Protein AF-A0A968HMN7-F1 (afdb_monomer)

Solvent-accessible surface area (backbone atoms only — not comparable to full-atom values): 4431 Å² total; per-residue (Å²): 134,58,69,68,63,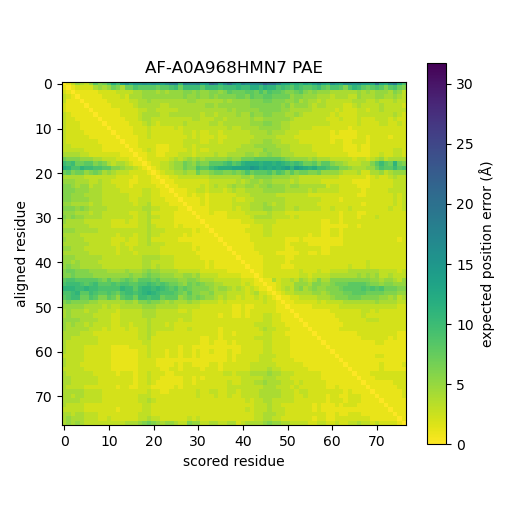50,52,65,69,44,45,63,59,70,44,66,24,80,76,89,46,48,49,47,51,72,47,86,76,39,72,66,46,56,55,47,50,55,40,60,49,13,76,79,36,97,82,55,55,77,56,61,56,75,62,43,25,51,54,30,42,49,41,33,37,71,37,18,69,45,72,72,44,56,73,53,88

Mean predicted aligned error: 3.11 Å

Structure (mmCIF, N/CA/C/O backbone):
data_AF-A0A968HMN7-F1
#
_entry.id   AF-A0A968HMN7-F1
#
loop_
_atom_site.group_PDB
_atom_site.id
_atom_site.type_symbol
_atom_site.label_atom_id
_atom_site.label_alt_id
_atom_site.label_comp_id
_atom_site.label_asym_id
_atom_site.label_entity_id
_atom_site.label_seq_id
_atom_site.pdbx_PDB_ins_code
_atom_site.Cartn_x
_atom_site.Cartn_y
_atom_site.Cartn_z
_atom_site.occupancy
_atom_site.B_iso_or_equiv
_atom_site.auth_seq_id
_atom_site.auth_comp_id
_atom_site.auth_asym_id
_atom_site.auth_atom_id
_atom_site.pdbx_PDB_model_num
ATOM 1 N N . MET A 1 1 ? 5.688 21.848 1.602 1.00 73.19 1 MET A N 1
ATOM 2 C CA . MET A 1 1 ? 4.353 21.286 1.894 1.00 73.19 1 MET A CA 1
ATOM 3 C C . MET A 1 1 ? 4.110 21.503 3.373 1.00 73.19 1 MET A C 1
ATOM 5 O O . MET A 1 1 ? 4.985 21.147 4.153 1.00 73.19 1 MET A O 1
ATOM 9 N N . ASP A 1 2 ? 3.030 22.177 3.750 1.00 95.81 2 ASP A N 1
ATOM 10 C CA . ASP A 1 2 ? 2.701 22.422 5.156 1.00 95.81 2 ASP A CA 1
ATOM 11 C C . ASP A 1 2 ? 2.109 21.164 5.822 1.00 95.81 2 ASP A C 1
ATOM 13 O O . ASP A 1 2 ? 1.748 20.186 5.157 1.00 95.81 2 ASP A O 1
ATOM 17 N N . ARG A 1 3 ? 2.030 21.188 7.155 1.00 95.88 3 ARG A N 1
ATOM 18 C CA . ARG A 1 3 ? 1.540 20.072 7.971 1.00 95.88 3 ARG A CA 1
ATOM 19 C C . ARG A 1 3 ? 0.106 19.668 7.624 1.00 95.88 3 ARG A C 1
ATOM 21 O O . ARG A 1 3 ? -0.170 18.476 7.537 1.00 95.88 3 ARG A O 1
ATOM 28 N N . GLN A 1 4 ? -0.780 20.634 7.403 1.00 96.25 4 GLN A N 1
ATOM 29 C CA . GLN A 1 4 ? -2.188 20.372 7.115 1.00 96.25 4 GLN A CA 1
ATOM 30 C C . GLN A 1 4 ? -2.334 19.630 5.781 1.00 96.25 4 GLN A C 1
ATOM 32 O O . GLN A 1 4 ? -3.078 18.654 5.687 1.00 96.25 4 GLN A O 1
ATOM 37 N N . THR A 1 5 ? -1.553 20.022 4.774 1.00 96.50 5 THR A N 1
ATOM 38 C CA . THR A 1 5 ? -1.497 19.322 3.487 1.00 96.50 5 THR A CA 1
ATOM 39 C C . THR A 1 5 ? -0.979 17.883 3.631 1.00 96.50 5 THR A C 1
ATOM 41 O O . THR A 1 5 ? -1.469 16.979 2.952 1.00 96.50 5 THR A O 1
ATOM 44 N N . ILE A 1 6 ? -0.003 17.629 4.515 1.00 94.62 6 ILE A N 1
ATOM 45 C CA . ILE A 1 6 ? 0.465 16.261 4.811 1.00 94.62 6 ILE A CA 1
ATOM 46 C C . ILE A 1 6 ? -0.661 15.445 5.444 1.00 94.62 6 ILE A C 1
ATOM 48 O O . ILE A 1 6 ? -0.978 14.367 4.946 1.00 94.62 6 ILE A O 1
ATOM 52 N N . GLU A 1 7 ? -1.278 15.969 6.503 1.00 96.31 7 GLU A N 1
ATOM 53 C CA . GLU A 1 7 ? -2.334 15.290 7.261 1.00 96.31 7 GLU A CA 1
ATOM 54 C C . GLU A 1 7 ? -3.509 14.895 6.361 1.00 96.31 7 GLU A C 1
ATOM 56 O O . GLU A 1 7 ? -3.952 13.749 6.399 1.00 96.31 7 GLU A O 1
ATOM 61 N N . GLN A 1 8 ? -3.949 15.793 5.476 1.00 95.94 8 GLN A N 1
ATOM 62 C CA . GLN A 1 8 ? -5.017 15.508 4.515 1.00 95.94 8 GLN A CA 1
ATOM 63 C C . GLN A 1 8 ? -4.662 14.371 3.549 1.00 95.94 8 GLN A C 1
ATOM 65 O O . GLN A 1 8 ? -5.512 13.538 3.239 1.00 95.94 8 GLN A O 1
ATOM 70 N N . ARG A 1 9 ? -3.408 14.306 3.086 1.00 93.19 9 ARG A N 1
ATOM 71 C CA . ARG A 1 9 ? -2.956 13.257 2.159 1.00 93.19 9 ARG A CA 1
ATOM 72 C C . ARG A 1 9 ? -2.823 11.893 2.828 1.00 93.19 9 ARG A C 1
ATOM 74 O O . ARG A 1 9 ? -3.101 10.886 2.184 1.00 93.19 9 ARG A O 1
ATOM 81 N N . VAL A 1 10 ? -2.384 1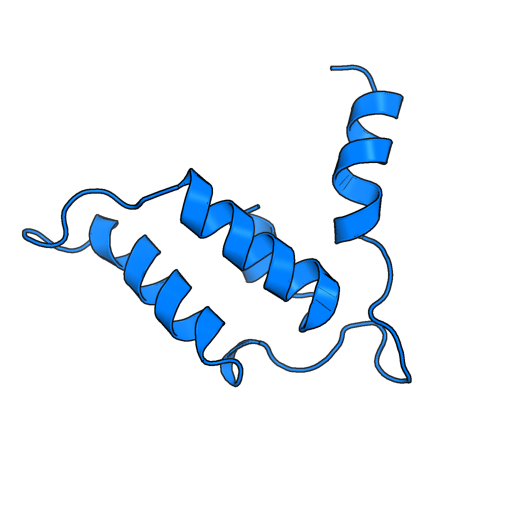1.848 4.087 1.00 95.44 10 VAL A N 1
ATOM 82 C CA . VAL A 1 10 ? -2.145 10.581 4.804 1.00 95.44 10 VAL A CA 1
ATOM 83 C C . VAL A 1 10 ? -3.371 10.072 5.557 1.00 95.44 10 VAL A C 1
ATOM 85 O O . VAL A 1 10 ? -3.438 8.881 5.845 1.00 95.44 10 VAL A O 1
ATOM 88 N N . ALA A 1 11 ? -4.358 10.930 5.841 1.00 96.94 11 ALA A N 1
ATOM 89 C CA . ALA A 1 11 ? -5.600 10.563 6.521 1.00 96.94 11 ALA A CA 1
ATOM 90 C C . ALA A 1 11 ? -6.250 9.260 6.004 1.00 96.94 11 ALA A C 1
ATOM 92 O O . ALA A 1 11 ? -6.525 8.392 6.833 1.00 96.94 11 ALA A O 1
ATOM 93 N N . PRO A 1 12 ? -6.446 9.042 4.684 1.00 95.81 12 PRO A N 1
ATOM 94 C CA . PRO A 1 12 ? -7.024 7.786 4.199 1.00 95.81 12 PRO A CA 1
ATOM 95 C C . PRO A 1 12 ? -6.117 6.569 4.442 1.00 95.81 12 PRO A C 1
ATOM 97 O O . PRO A 1 12 ? -6.613 5.480 4.714 1.00 95.81 12 PRO A O 1
ATOM 100 N N . LEU A 1 13 ? -4.792 6.738 4.400 1.00 96.31 13 LEU A N 1
ATOM 101 C CA . LEU A 1 13 ? -3.829 5.654 4.638 1.00 96.31 13 LEU A CA 1
ATOM 102 C C . LEU A 1 13 ? -3.804 5.228 6.113 1.00 96.31 13 LEU A C 1
ATOM 104 O O . LEU A 1 13 ? -3.635 4.046 6.411 1.00 96.31 13 LEU A O 1
ATOM 108 N N . LEU A 1 14 ? -4.010 6.177 7.030 1.00 96.38 14 LEU A N 1
ATOM 109 C CA . LEU A 1 14 ? -3.994 5.950 8.478 1.00 96.38 14 LEU A CA 1
ATOM 110 C C . LEU A 1 14 ? -5.356 5.548 9.053 1.00 96.38 14 LEU A C 1
ATOM 112 O O . LEU A 1 14 ? -5.409 4.978 10.143 1.00 96.38 14 LEU A O 1
ATOM 116 N N . ALA A 1 15 ? -6.451 5.832 8.344 1.00 96.88 15 ALA A N 1
ATOM 117 C CA . ALA A 1 15 ? -7.791 5.463 8.778 1.00 96.88 15 ALA A CA 1
ATOM 118 C C . ALA A 1 15 ? -7.883 3.944 9.043 1.00 96.88 15 ALA A C 1
ATOM 120 O O . ALA A 1 15 ? -7.409 3.158 8.215 1.00 96.88 15 ALA A O 1
ATOM 121 N N . PRO A 1 16 ? -8.481 3.506 10.169 1.00 97.06 16 PRO A N 1
ATOM 122 C CA . PRO A 1 16 ? -8.680 2.087 10.447 1.00 97.06 16 PRO A CA 1
ATOM 123 C C . PRO A 1 16 ? -9.478 1.401 9.339 1.00 97.06 16 PRO A C 1
ATOM 125 O O . PRO A 1 16 ? -10.439 1.977 8.825 1.00 97.06 16 PRO A O 1
ATOM 128 N N . ILE A 1 17 ? -9.137 0.151 9.027 1.00 96.25 17 ILE A N 1
ATOM 129 C CA . ILE A 1 17 ? -9.958 -0.660 8.123 1.00 96.25 17 ILE A CA 1
ATOM 130 C C . ILE A 1 17 ? -11.299 -0.959 8.817 1.00 96.25 17 ILE A C 1
ATOM 132 O O . ILE A 1 17 ? -11.377 -1.121 10.043 1.00 96.25 17 ILE A O 1
ATOM 136 N N . ALA A 1 18 ? -12.383 -0.954 8.037 1.00 90.44 18 ALA A N 1
ATOM 137 C CA . ALA A 1 18 ? -13.727 -1.214 8.537 1.00 90.44 18 ALA A CA 1
ATOM 138 C C . ALA A 1 18 ? -13.863 -2.650 9.083 1.00 90.44 18 ALA A C 1
ATOM 140 O O . ALA A 1 18 ? -13.184 -3.569 8.642 1.00 90.44 18 ALA A O 1
ATOM 141 N N . GLY A 1 19 ? -14.778 -2.853 10.037 1.00 88.38 19 GLY A N 1
ATOM 142 C CA . GLY A 1 19 ? -15.006 -4.160 10.665 1.00 88.38 19 GLY A CA 1
ATOM 143 C C . GLY A 1 19 ? -14.249 -4.364 11.981 1.00 88.38 19 GLY A C 1
ATOM 144 O O . GLY A 1 19 ? -13.882 -3.398 12.663 1.00 88.38 19 GLY A O 1
ATOM 145 N N . ALA A 1 20 ? -14.093 -5.632 12.376 1.00 83.56 20 ALA A N 1
ATOM 146 C CA . ALA A 1 20 ? -13.543 -6.021 13.676 1.00 83.56 20 ALA A CA 1
ATOM 147 C C . ALA A 1 20 ? -12.009 -5.906 13.737 1.00 83.56 20 ALA A C 1
ATOM 149 O O . ALA A 1 20 ? -11.479 -5.424 14.738 1.00 83.56 20 ALA A O 1
ATOM 150 N N . SER A 1 21 ? -11.301 -6.276 12.661 1.00 92.81 21 SER A N 1
ATOM 151 C CA . SER A 1 21 ? -9.845 -6.118 12.563 1.00 92.81 21 SER A CA 1
ATOM 152 C C . SER A 1 21 ? -9.492 -4.746 11.991 1.00 92.81 21 SER A C 1
ATOM 154 O O . SER A 1 21 ? -9.565 -4.519 10.788 1.00 92.81 21 SER A O 1
ATOM 156 N N . LYS A 1 22 ? -9.083 -3.808 12.852 1.00 94.31 22 LYS A N 1
ATOM 157 C CA . LYS A 1 22 ? -8.698 -2.443 12.433 1.00 94.31 22 LYS A CA 1
ATOM 158 C C . LYS A 1 22 ? -7.438 -2.402 11.568 1.00 94.31 22 LYS A C 1
ATOM 160 O O . LYS A 1 22 ? -7.253 -1.449 10.811 1.00 94.31 22 LYS A O 1
ATOM 165 N N . ALA A 1 23 ? -6.604 -3.433 11.691 1.00 95.25 23 ALA A N 1
ATOM 166 C CA . ALA A 1 23 ? -5.427 -3.649 10.865 1.00 95.25 23 ALA A CA 1
ATOM 167 C C . ALA A 1 23 ? -5.727 -4.467 9.598 1.00 95.25 23 ALA A C 1
ATOM 169 O O . ALA A 1 23 ? -4.849 -4.574 8.753 1.00 95.25 23 ALA A O 1
ATOM 170 N N . GLY A 1 24 ? -6.942 -5.002 9.445 1.00 95.56 24 GLY A N 1
ATOM 171 C CA . GLY A 1 24 ? -7.299 -5.874 8.330 1.00 95.56 24 GLY A CA 1
ATOM 172 C C . GLY A 1 24 ? -6.698 -7.279 8.439 1.00 95.56 24 GLY A C 1
ATOM 173 O O . GLY A 1 24 ? -6.417 -7.750 9.546 1.00 95.56 24 GLY A O 1
ATOM 174 N N . ASP A 1 25 ? -6.541 -7.930 7.290 1.00 94.38 25 ASP A N 1
ATOM 175 C CA . ASP A 1 25 ? -6.009 -9.287 7.128 1.00 94.38 25 ASP A CA 1
ATOM 176 C C . ASP A 1 25 ? -4.628 -9.256 6.459 1.00 94.38 25 ASP A C 1
ATOM 178 O O . ASP A 1 25 ? -4.157 -8.220 6.004 1.00 94.38 25 ASP A O 1
ATOM 182 N N . ASN A 1 26 ? -3.951 -10.401 6.371 1.00 94.50 26 ASN A N 1
ATOM 183 C CA . ASN A 1 26 ? -2.646 -10.474 5.716 1.00 94.50 26 ASN A CA 1
ATOM 184 C C . ASN A 1 26 ? -2.761 -10.226 4.198 1.00 94.50 26 ASN A C 1
ATOM 186 O O . ASN A 1 26 ? -3.332 -11.041 3.471 1.00 94.50 26 ASN A O 1
ATOM 190 N 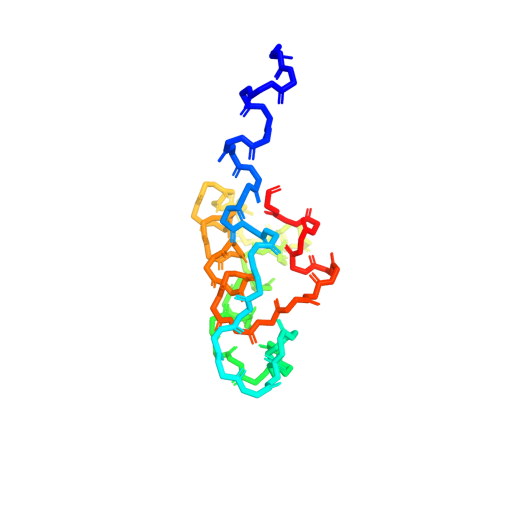N . ALA A 1 27 ? -2.141 -9.144 3.714 1.00 95.06 27 ALA A N 1
ATOM 191 C CA . ALA A 1 27 ? -2.145 -8.764 2.301 1.00 95.06 27 ALA A CA 1
ATOM 192 C C . ALA A 1 27 ? -1.528 -9.805 1.353 1.00 95.06 27 ALA A C 1
ATOM 194 O O . ALA A 1 27 ? -1.851 -9.788 0.171 1.00 95.06 27 ALA A O 1
ATOM 195 N N . ASN A 1 28 ? -0.690 -10.732 1.834 1.00 94.75 28 ASN A N 1
ATOM 196 C CA . ASN A 1 28 ? -0.103 -11.781 0.992 1.00 94.75 28 ASN A CA 1
ATOM 197 C C . ASN A 1 28 ? -1.152 -12.707 0.352 1.00 94.75 28 ASN A C 1
ATOM 199 O O . ASN A 1 28 ? -0.838 -13.378 -0.626 1.00 94.75 28 ASN A O 1
ATOM 203 N N . TYR A 1 29 ? -2.370 -12.764 0.902 1.00 94.62 29 TYR A N 1
ATOM 204 C CA . TYR A 1 29 ? -3.476 -13.541 0.334 1.00 94.62 29 TYR A CA 1
ATOM 205 C C . TYR A 1 29 ? -4.297 -12.766 -0.704 1.00 94.62 29 TYR A C 1
ATOM 207 O O . TYR A 1 29 ? -5.150 -13.355 -1.365 1.00 94.62 29 TYR A O 1
ATOM 215 N N . ASP A 1 30 ? -4.054 -11.462 -0.862 1.00 95.38 30 ASP A N 1
ATOM 216 C CA . ASP A 1 30 ? -4.677 -10.671 -1.917 1.00 95.38 30 ASP A CA 1
ATOM 217 C C . ASP A 1 30 ? -3.875 -10.840 -3.221 1.00 95.38 30 ASP A C 1
ATOM 219 O O . ASP A 1 30 ? -2.676 -10.548 -3.239 1.00 95.38 30 ASP A O 1
ATOM 223 N N . PRO A 1 31 ? -4.491 -11.270 -4.336 1.00 95.69 31 PRO A N 1
ATOM 224 C CA . PRO A 1 31 ? -3.773 -11.470 -5.597 1.00 95.69 31 PRO A CA 1
ATOM 225 C C . PRO A 1 31 ? -3.100 -10.187 -6.113 1.00 95.69 31 PRO A C 1
ATOM 227 O O . PRO A 1 31 ? -2.050 -10.254 -6.753 1.00 95.69 31 PRO A O 1
ATOM 230 N N . ARG A 1 32 ? -3.635 -9.003 -5.775 1.00 95.88 32 ARG A N 1
ATOM 231 C CA . ARG A 1 32 ? -3.024 -7.719 -6.148 1.00 95.88 32 ARG A CA 1
ATOM 232 C C . ARG A 1 32 ? -1.669 -7.515 -5.474 1.00 95.88 32 ARG A C 1
ATOM 234 O O . ARG A 1 32 ? -0.816 -6.841 -6.043 1.00 95.88 32 ARG A O 1
ATOM 241 N N . HIS A 1 33 ? -1.444 -8.090 -4.288 1.00 96.75 33 HIS A N 1
ATOM 242 C CA . HIS A 1 33 ? -0.146 -8.007 -3.617 1.00 96.75 33 HIS A CA 1
ATOM 243 C C . HIS A 1 33 ? 0.943 -8.681 -4.457 1.00 96.75 33 HIS A C 1
ATOM 245 O O . HIS A 1 33 ? 2.013 -8.108 -4.653 1.00 96.75 33 HIS A O 1
ATOM 251 N N . GLU A 1 34 ? 0.672 -9.869 -5.000 1.00 95.56 34 GLU A N 1
ATOM 252 C CA . GLU A 1 34 ? 1.627 -10.574 -5.859 1.00 95.56 34 GLU A CA 1
ATOM 253 C C . GLU A 1 34 ? 1.913 -9.799 -7.155 1.00 95.56 34 GLU A C 1
ATOM 255 O O . GLU A 1 34 ? 3.071 -9.675 -7.560 1.00 95.56 34 GLU A O 1
ATOM 260 N N . ASP A 1 35 ? 0.884 -9.228 -7.784 1.00 96.12 35 ASP A N 1
ATOM 261 C CA . ASP A 1 35 ? 1.045 -8.406 -8.988 1.00 96.12 35 ASP A CA 1
ATOM 262 C C . ASP A 1 35 ? 1.935 -7.183 -8.733 1.00 96.12 35 ASP A C 1
ATOM 264 O O . ASP A 1 35 ? 2.840 -6.883 -9.516 1.00 96.12 35 ASP A O 1
ATOM 268 N N . LEU A 1 36 ? 1.735 -6.504 -7.603 1.00 97.06 36 LEU A N 1
ATOM 269 C CA . LEU A 1 36 ? 2.544 -5.351 -7.218 1.00 97.06 36 LEU A CA 1
ATOM 270 C C . LEU A 1 36 ? 3.984 -5.743 -6.860 1.00 97.06 36 LEU A C 1
ATOM 272 O O . LEU A 1 36 ? 4.925 -5.029 -7.213 1.00 97.06 36 LEU A O 1
ATOM 276 N N . ARG A 1 37 ? 4.193 -6.903 -6.224 1.00 95.56 37 ARG A N 1
ATOM 277 C CA . ARG A 1 37 ? 5.540 -7.457 -6.003 1.00 95.56 37 ARG A CA 1
ATOM 278 C C . ARG A 1 37 ? 6.255 -7.738 -7.319 1.00 95.56 37 ARG A C 1
ATOM 280 O O . ARG A 1 37 ? 7.433 -7.408 -7.437 1.00 95.56 37 ARG A O 1
ATOM 287 N N . ARG A 1 38 ? 5.556 -8.302 -8.309 1.00 95.31 38 ARG A N 1
ATOM 288 C CA . ARG A 1 38 ? 6.108 -8.537 -9.652 1.00 95.31 38 ARG A CA 1
ATOM 289 C C . ARG A 1 38 ? 6.490 -7.237 -10.350 1.00 95.31 38 ARG A C 1
ATOM 291 O O . ARG A 1 38 ? 7.517 -7.196 -11.019 1.00 95.31 38 ARG A O 1
ATOM 298 N N . GLU A 1 39 ? 5.710 -6.177 -10.158 1.00 96.50 39 GLU A N 1
ATOM 299 C CA . GLU A 1 39 ? 6.036 -4.854 -10.689 1.00 96.50 39 GLU A CA 1
ATOM 300 C C . GLU A 1 39 ? 7.354 -4.321 -10.111 1.00 96.50 39 GLU A C 1
ATOM 302 O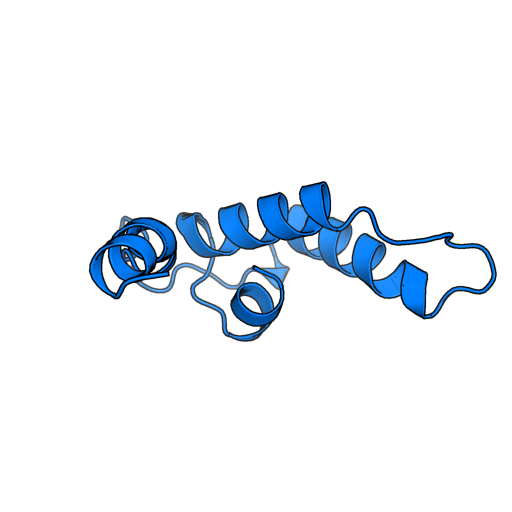 O . GLU A 1 39 ? 8.224 -3.889 -10.864 1.00 96.50 39 GLU A O 1
ATOM 307 N N . VAL A 1 40 ? 7.542 -4.412 -8.789 1.00 95.31 40 VAL A N 1
ATOM 308 C CA . VAL A 1 40 ? 8.785 -3.987 -8.119 1.00 95.31 40 VAL A CA 1
ATOM 309 C C . VAL A 1 40 ? 9.971 -4.874 -8.516 1.00 95.31 40 VAL A C 1
ATOM 311 O O . VAL A 1 40 ? 11.068 -4.365 -8.742 1.00 95.31 40 VAL A O 1
ATOM 314 N N . ALA A 1 41 ? 9.754 -6.182 -8.680 1.00 95.50 41 ALA A N 1
ATOM 315 C CA . ALA A 1 41 ? 10.789 -7.141 -9.072 1.00 95.50 41 ALA A CA 1
ATOM 316 C C . ALA A 1 41 ? 11.398 -6.868 -10.461 1.00 95.50 41 ALA A C 1
ATOM 318 O O . ALA A 1 41 ? 12.483 -7.364 -10.765 1.00 95.50 41 ALA A O 1
ATOM 319 N N . LYS A 1 42 ? 10.762 -6.039 -11.302 1.00 96.19 42 LYS A N 1
ATOM 320 C CA . LYS A 1 42 ? 11.354 -5.589 -12.573 1.00 96.19 42 LYS A CA 1
ATOM 321 C C . LYS A 1 42 ? 12.699 -4.887 -12.381 1.00 96.19 42 LYS A C 1
ATOM 323 O O . LYS A 1 42 ? 13.548 -4.999 -13.256 1.00 96.19 42 LYS A O 1
ATOM 328 N N . LEU A 1 43 ? 12.922 -4.243 -11.230 1.00 94.50 43 LEU A N 1
ATOM 329 C CA . LEU A 1 43 ? 14.207 -3.622 -10.885 1.00 94.50 43 LEU A CA 1
ATOM 330 C C . LEU A 1 43 ? 15.380 -4.606 -10.888 1.00 94.50 43 LEU A C 1
ATOM 332 O O . LEU A 1 43 ? 16.509 -4.214 -11.167 1.00 94.50 43 LEU A O 1
ATOM 336 N N . GLU A 1 44 ? 15.111 -5.867 -10.567 1.00 93.62 44 GLU A N 1
ATOM 337 C CA . GLU A 1 44 ? 16.117 -6.925 -10.466 1.00 93.62 44 GLU A CA 1
ATOM 338 C C . GLU A 1 44 ? 16.187 -7.768 -11.749 1.00 93.62 44 GLU A C 1
ATOM 340 O O . GLU A 1 44 ? 17.032 -8.655 -11.872 1.00 93.62 44 GLU A O 1
ATOM 345 N N . SER A 1 45 ? 15.311 -7.499 -12.723 1.00 93.19 45 SER A N 1
ATOM 346 C CA . SER A 1 45 ? 15.201 -8.274 -13.954 1.00 93.19 45 SER A CA 1
ATOM 347 C C . SER A 1 45 ? 15.948 -7.606 -15.113 1.00 93.19 45 SER A C 1
ATOM 349 O O . SER A 1 45 ? 15.590 -6.496 -15.511 1.00 93.19 45 SER A O 1
ATOM 351 N N . PRO A 1 46 ? 16.901 -8.301 -15.763 1.00 91.12 46 PRO A N 1
ATOM 352 C CA . PRO A 1 46 ? 17.590 -7.782 -16.946 1.00 91.12 46 PRO A CA 1
ATOM 353 C C . PRO A 1 46 ? 16.664 -7.474 -18.135 1.00 91.12 46 PRO A C 1
ATOM 355 O O . PRO A 1 46 ? 17.030 -6.695 -19.011 1.00 91.12 46 PRO A O 1
ATOM 358 N N . THR A 1 47 ? 15.479 -8.093 -18.191 1.00 93.25 47 THR A N 1
ATOM 359 C CA . THR A 1 47 ? 14.513 -7.960 -19.297 1.00 93.25 47 THR A CA 1
ATOM 360 C C . THR A 1 47 ? 13.164 -7.378 -18.867 1.00 93.25 47 THR A C 1
ATOM 362 O O . THR A 1 47 ? 12.294 -7.172 -19.710 1.00 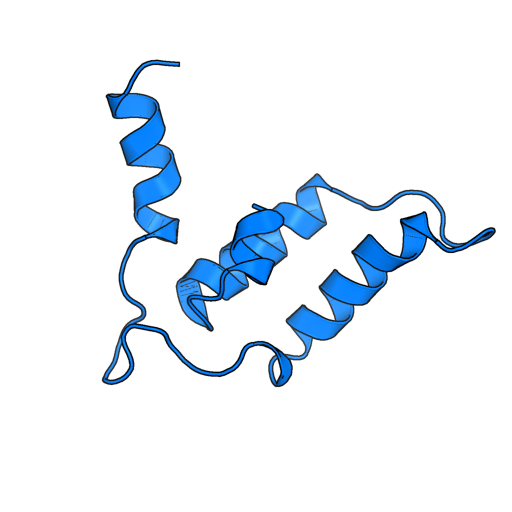93.25 47 THR A O 1
ATOM 365 N N . GLY A 1 48 ? 12.969 -7.103 -17.572 1.00 86.62 48 GLY A N 1
ATOM 366 C CA . GLY A 1 48 ? 11.676 -6.710 -16.999 1.00 86.62 48 GLY A CA 1
ATOM 367 C C . GLY A 1 48 ? 11.248 -5.271 -17.284 1.00 86.62 48 GLY A C 1
ATOM 368 O O . GLY A 1 48 ? 10.088 -4.927 -17.061 1.00 86.62 48 GLY A O 1
ATOM 369 N N . GLY A 1 49 ? 12.157 -4.438 -17.795 1.00 92.06 49 GLY A N 1
ATOM 370 C CA . GLY A 1 49 ? 11.919 -3.009 -17.979 1.00 92.06 49 GLY A CA 1
ATOM 371 C C . GLY A 1 49 ? 11.866 -2.253 -16.650 1.00 92.06 49 GLY A C 1
ATOM 372 O O . GLY A 1 49 ? 12.303 -2.747 -15.615 1.00 92.06 49 GLY A O 1
ATOM 373 N N . LEU A 1 50 ? 11.344 -1.027 -16.680 1.00 94.50 50 LEU A N 1
ATOM 374 C CA . LEU A 1 50 ? 11.186 -0.211 -15.476 1.00 94.50 50 LEU A CA 1
ATOM 375 C C . LEU A 1 50 ? 9.803 -0.429 -14.844 1.00 94.50 50 LEU A C 1
ATOM 377 O O . LEU A 1 50 ? 8.826 -0.571 -15.585 1.00 94.50 50 LEU A O 1
ATOM 381 N N . PRO A 1 51 ? 9.696 -0.409 -13.503 1.00 95.94 51 PRO A N 1
ATOM 382 C CA . PRO A 1 51 ? 8.404 -0.392 -12.836 1.00 95.94 51 PRO A CA 1
ATOM 383 C C . PRO A 1 51 ? 7.564 0.839 -13.208 1.00 95.94 51 PRO A C 1
ATOM 385 O O . PRO A 1 51 ? 8.063 1.967 -13.242 1.00 95.94 51 PRO A O 1
ATOM 388 N N . ASP A 1 52 ? 6.264 0.640 -13.402 1.00 96.25 52 ASP A N 1
ATOM 389 C CA . ASP A 1 52 ? 5.255 1.695 -13.431 1.00 96.25 52 ASP A CA 1
ATOM 390 C C . ASP A 1 52 ? 4.960 2.146 -11.993 1.00 96.25 52 ASP A C 1
ATOM 392 O O . ASP A 1 52 ? 4.068 1.637 -11.308 1.00 96.25 52 ASP A O 1
ATOM 396 N N . TRP A 1 53 ? 5.762 3.096 -11.508 1.00 95.12 53 TRP A N 1
ATOM 397 C CA . TRP A 1 53 ? 5.653 3.610 -10.144 1.00 95.12 53 TRP A CA 1
ATOM 398 C C . TRP A 1 53 ? 4.303 4.263 -9.823 1.00 95.12 53 TRP A C 1
ATOM 400 O O . TRP A 1 53 ? 3.770 3.962 -8.755 1.00 95.12 53 TRP A O 1
ATOM 410 N N . PRO A 1 54 ? 3.706 5.118 -10.680 1.00 96.06 54 PRO A N 1
ATOM 411 C CA . PRO A 1 54 ? 2.377 5.672 -10.417 1.00 96.06 54 PRO A CA 1
ATOM 412 C C . PRO A 1 54 ? 1.295 4.604 -10.227 1.00 96.06 54 PRO A C 1
ATOM 414 O O . PRO A 1 54 ? 0.492 4.704 -9.290 1.00 96.06 54 PRO A O 1
ATOM 417 N N . ARG A 1 55 ? 1.289 3.564 -11.071 1.00 95.50 55 ARG A N 1
ATOM 418 C CA . ARG A 1 55 ? 0.353 2.443 -10.932 1.00 95.50 55 ARG A CA 1
ATOM 419 C C . ARG A 1 55 ? 0.646 1.628 -9.677 1.00 95.50 55 ARG A C 1
ATOM 421 O O . ARG A 1 55 ? -0.276 1.337 -8.918 1.00 95.50 55 ARG A O 1
ATOM 428 N N . SER A 1 56 ? 1.917 1.303 -9.445 1.00 95.44 56 SER A N 1
ATOM 429 C CA . SER A 1 56 ? 2.376 0.536 -8.285 1.00 95.44 56 SER A CA 1
ATOM 430 C C . SER A 1 56 ? 1.966 1.225 -6.981 1.00 95.44 56 SER A C 1
ATOM 432 O O . SER A 1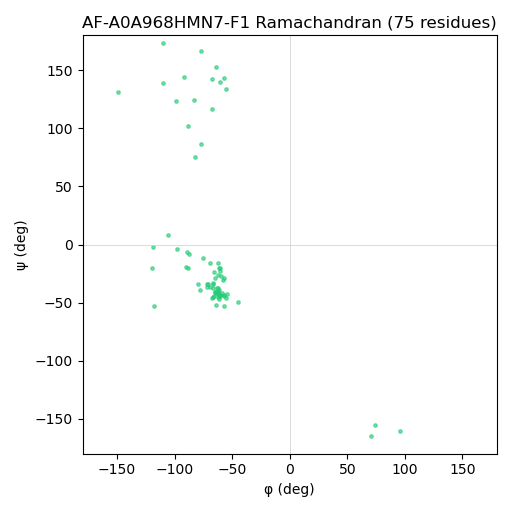 56 ? 1.239 0.645 -6.178 1.00 95.44 56 SER A O 1
ATOM 434 N N . ARG A 1 57 ? 2.302 2.513 -6.820 1.00 96.44 57 ARG A N 1
ATOM 435 C CA . ARG A 1 57 ? 1.940 3.334 -5.651 1.00 96.44 57 ARG A CA 1
ATOM 436 C C . ARG A 1 57 ? 0.438 3.329 -5.377 1.00 96.44 57 ARG A C 1
ATOM 438 O O . ARG A 1 57 ? 0.016 3.241 -4.227 1.00 96.44 57 ARG A O 1
ATOM 445 N N . SER A 1 58 ? -0.368 3.431 -6.433 1.00 96.75 58 SER A N 1
ATOM 446 C CA . SER A 1 58 ? -1.830 3.436 -6.314 1.00 96.75 58 SER A CA 1
ATOM 447 C C . SER A 1 58 ? -2.351 2.086 -5.813 1.00 96.75 58 SER A C 1
ATOM 449 O O . SER A 1 58 ? -3.136 2.056 -4.870 1.00 96.75 58 SER A O 1
ATOM 451 N N . GLY A 1 59 ? -1.843 0.973 -6.351 1.00 97.38 59 GLY A N 1
ATOM 452 C CA . GLY A 1 59 ? -2.214 -0.363 -5.878 1.00 97.38 59 GLY A CA 1
ATOM 453 C C . GLY A 1 59 ? -1.770 -0.644 -4.438 1.00 97.38 59 GLY A C 1
ATOM 454 O O . GLY A 1 59 ? -2.549 -1.181 -3.650 1.00 97.38 59 GLY A O 1
ATOM 455 N N . TRP A 1 60 ? -0.559 -0.229 -4.050 1.00 97.81 60 TRP A N 1
ATOM 456 C CA . TRP A 1 60 ? -0.097 -0.349 -2.661 1.00 97.81 60 TRP A CA 1
ATOM 457 C C . TRP A 1 60 ? -0.966 0.467 -1.698 1.00 97.81 60 TRP A C 1
ATOM 459 O O . TRP A 1 60 ? -1.321 -0.021 -0.623 1.00 97.81 60 TRP A O 1
ATOM 469 N N . ALA A 1 61 ? -1.372 1.676 -2.102 1.00 97.50 61 ALA A N 1
ATOM 470 C CA . ALA A 1 61 ? -2.278 2.513 -1.322 1.00 97.50 61 ALA A CA 1
ATOM 471 C C . ALA A 1 61 ? -3.658 1.863 -1.149 1.00 97.50 61 ALA A C 1
ATOM 473 O O . ALA A 1 61 ? -4.204 1.898 -0.049 1.00 97.50 61 ALA A O 1
ATOM 474 N N . GLU A 1 62 ? -4.213 1.242 -2.192 1.00 97.00 62 GLU A N 1
ATOM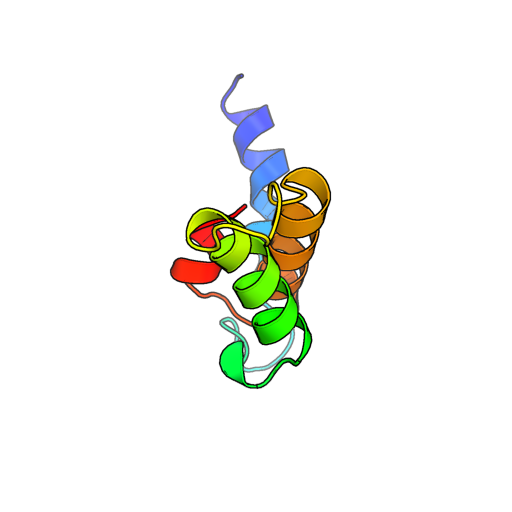 475 C CA . GLU A 1 62 ? -5.492 0.524 -2.112 1.00 97.00 62 GLU A CA 1
ATOM 476 C C . GLU A 1 62 ? -5.439 -0.645 -1.120 1.00 97.00 62 GLU A C 1
ATOM 478 O O . GLU A 1 62 ? -6.344 -0.794 -0.292 1.00 97.00 62 GLU A O 1
ATOM 483 N N . LEU A 1 63 ? -4.366 -1.445 -1.150 1.00 97.38 63 LEU A N 1
ATOM 484 C CA . LEU A 1 63 ? -4.171 -2.526 -0.180 1.00 97.38 63 LEU A CA 1
ATOM 485 C C . LEU A 1 63 ? -4.029 -1.985 1.247 1.00 97.38 63 LEU A C 1
ATOM 487 O O . LEU A 1 63 ? -4.636 -2.531 2.170 1.00 97.38 63 LEU A O 1
ATOM 491 N N . LEU A 1 64 ? -3.296 -0.883 1.429 1.00 97.38 64 LEU A N 1
ATOM 492 C CA . LEU A 1 64 ? -3.119 -0.252 2.737 1.00 97.38 64 LEU A CA 1
ATOM 493 C C . LEU A 1 64 ? -4.427 0.345 3.285 1.00 97.38 64 LEU A C 1
ATOM 495 O O . LEU A 1 64 ? -4.658 0.353 4.495 1.00 97.38 64 LEU A O 1
ATOM 499 N N . GLN A 1 65 ? -5.299 0.856 2.416 1.00 96.88 65 GLN A N 1
ATOM 500 C CA . GLN A 1 65 ? -6.576 1.463 2.803 1.00 96.88 65 GLN A CA 1
ATOM 501 C C . GLN A 1 65 ? -7.667 0.431 3.100 1.00 96.88 65 GLN A C 1
ATOM 503 O O . GLN A 1 65 ? -8.491 0.681 3.978 1.00 96.88 65 GLN A O 1
ATOM 508 N N . GLY A 1 66 ? -7.680 -0.703 2.390 1.00 96.38 66 GLY A N 1
ATOM 509 C CA . GLY A 1 66 ? -8.807 -1.640 2.422 1.00 96.38 66 GLY A CA 1
ATOM 510 C C . GLY A 1 66 ? -8.509 -3.057 2.908 1.00 96.38 66 GLY A C 1
ATOM 511 O O . GLY A 1 66 ? -9.450 -3.745 3.290 1.00 96.38 66 GLY A O 1
ATOM 512 N N . VAL A 1 67 ? -7.250 -3.505 2.894 1.00 96.50 67 VAL A N 1
ATOM 513 C CA . VAL A 1 67 ? -6.903 -4.924 3.115 1.00 96.50 67 VAL A CA 1
ATOM 514 C C . VAL A 1 67 ? -6.031 -5.128 4.344 1.00 96.50 67 VAL A C 1
ATOM 516 O O . VAL A 1 67 ? -6.391 -5.937 5.190 1.00 96.50 67 VAL A O 1
ATOM 519 N N . SE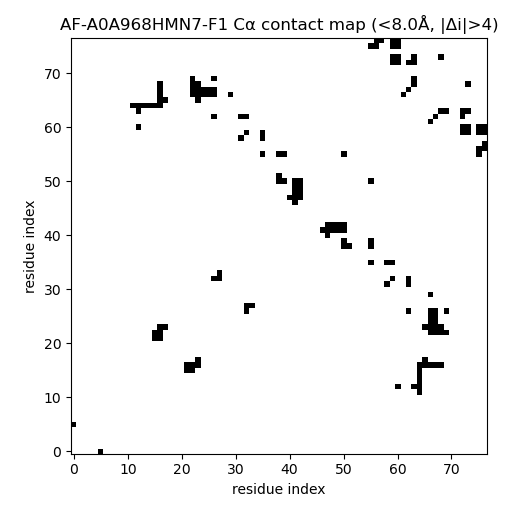R A 1 68 ? -4.912 -4.405 4.457 1.00 97.19 68 SER A N 1
ATOM 520 C CA . SER A 1 68 ? -3.921 -4.630 5.516 1.00 97.19 68 SER A CA 1
ATOM 521 C C . SER A 1 68 ? -3.188 -3.356 5.916 1.00 97.19 68 SER A C 1
ATOM 523 O O . SER A 1 68 ? -2.616 -2.678 5.065 1.00 97.19 68 SER 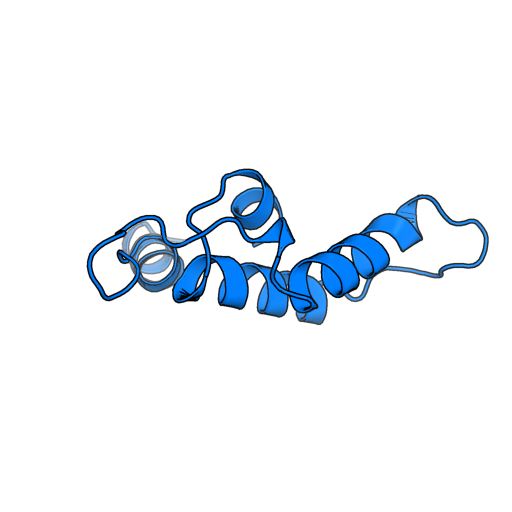A O 1
ATOM 525 N N . LYS A 1 69 ? -3.094 -3.073 7.217 1.00 97.38 69 LYS A N 1
ATOM 526 C CA . LYS A 1 69 ? -2.168 -2.084 7.789 1.00 97.38 69 LYS A CA 1
ATOM 527 C C . LYS A 1 69 ? -0.791 -2.709 7.968 1.00 97.38 69 LYS A C 1
ATOM 529 O O . LYS A 1 69 ? -0.386 -3.056 9.073 1.00 97.38 69 LYS A O 1
ATOM 534 N N . ASP A 1 70 ? -0.087 -2.854 6.855 1.00 96.19 70 ASP A N 1
ATOM 535 C CA . ASP A 1 70 ? 1.237 -3.464 6.799 1.00 96.19 70 ASP A CA 1
ATOM 536 C C . ASP A 1 70 ? 2.328 -2.423 6.496 1.00 96.19 70 ASP A C 1
ATOM 538 O O . ASP A 1 70 ? 2.151 -1.517 5.676 1.00 96.19 70 ASP A O 1
ATOM 542 N N . PHE A 1 71 ? 3.468 -2.547 7.178 1.00 95.19 71 PHE A N 1
ATOM 543 C CA . PHE A 1 71 ? 4.572 -1.593 7.068 1.00 95.19 71 PHE A CA 1
ATOM 544 C C . PHE A 1 71 ? 5.310 -1.680 5.726 1.00 95.19 71 PHE A C 1
ATOM 546 O O . PHE A 1 71 ? 5.752 -0.658 5.201 1.00 95.19 71 PHE A O 1
ATOM 553 N N . LEU A 1 72 ? 5.419 -2.875 5.142 1.00 93.38 72 LEU A N 1
ATOM 554 C CA . LEU A 1 72 ? 6.012 -3.042 3.822 1.00 93.38 72 LEU A CA 1
ATOM 555 C C . LEU A 1 72 ? 5.130 -2.391 2.758 1.00 93.38 72 LEU A C 1
ATOM 557 O O . LEU A 1 72 ? 5.647 -1.647 1.929 1.00 93.38 72 LEU A O 1
ATOM 561 N N . LEU A 1 73 ? 3.813 -2.608 2.804 1.00 95.62 73 LEU A N 1
ATOM 562 C CA . LEU A 1 73 ? 2.875 -1.934 1.898 1.00 95.62 73 LEU A CA 1
ATOM 563 C C . LEU A 1 73 ? 3.038 -0.411 1.989 1.00 95.62 73 LEU A C 1
ATOM 565 O O . LEU A 1 73 ? 3.164 0.254 0.965 1.00 95.62 73 LEU A O 1
ATOM 569 N N . ALA A 1 74 ? 3.119 0.128 3.209 1.00 96.25 74 ALA A N 1
ATOM 570 C CA . ALA A 1 74 ? 3.309 1.558 3.445 1.00 96.25 74 ALA A CA 1
ATOM 571 C C . ALA A 1 74 ? 4.630 2.115 2.888 1.00 96.25 74 ALA A C 1
ATOM 573 O O . ALA A 1 74 ? 4.690 3.295 2.556 1.00 96.25 74 ALA A O 1
ATOM 574 N N . SER A 1 75 ? 5.671 1.289 2.745 1.00 95.75 75 SER A N 1
ATOM 575 C CA . SER A 1 75 ? 6.958 1.726 2.184 1.00 95.75 75 SER A CA 1
ATOM 576 C C . SER A 1 75 ? 6.910 2.053 0.685 1.00 95.75 75 SER A C 1
ATOM 578 O O . SER A 1 75 ? 7.813 2.719 0.180 1.00 95.75 75 SER A O 1
ATOM 580 N N . TYR A 1 76 ? 5.855 1.623 -0.016 1.00 94.31 76 TYR A N 1
ATOM 581 C CA . TYR A 1 76 ? 5.678 1.830 -1.455 1.00 94.31 76 TYR A CA 1
ATOM 582 C C . TYR A 1 76 ? 4.625 2.899 -1.820 1.00 94.31 76 TYR A C 1
ATOM 584 O O . TYR A 1 76 ? 4.290 3.030 -3.002 1.00 94.31 76 TYR A O 1
ATOM 592 N N . VAL A 1 77 ? 4.094 3.650 -0.842 1.00 90.81 77 VAL A N 1
ATOM 593 C CA . VAL A 1 77 ? 3.017 4.655 -1.023 1.00 90.81 77 VAL A CA 1
ATOM 594 C C . VAL A 1 77 ? 3.526 6.096 -0.973 1.00 90.81 77 VAL A C 1
ATOM 596 O O . VAL A 1 77 ? 4.436 6.391 -0.172 1.00 90.81 77 VAL A O 1
#

Sequence (77 aa):
MDRQTIEQRVAPLLAPIAGASKAGDNANYDPRHEDLRREVAKLESPTGGLPDWPRSRSGWAELLQGVSKDFLLASYV

Foldseek 3Di:
DDPVVVCVVCVLLPAFADDDHSFADDCVPPVLVVVLVLLVCLVVDPPSDHRPLVVSLVSLSVCSRHHGVDPVSVVSD

Radius of gyration: 13.95 Å; Cα contacts (8 Å, |Δi|>4): 83; chains: 1; bounding box: 33×36×33 Å

Nearest PDB structures (foldseek):
  1rmv-assembly1_A-1  TM=3.821E-01  e=1.638E+00  Ribgrass mosaic virus

pLDDT: mean 94.83, std 3.44, range [73.19, 97.81]

Secondary structure (DSSP, 8-state):
--HHHHHHHHHHHHSPPSSS-TTBS-GGGSHHHHHHHHHHHGGG-TTS----HHHHHHHHHHHHHHTB--HHHHTT-